Protein AF-A0A1H8HAI6-F1 (afdb_monomer)

Sequence (60 aa):
MPLFLSDDAYSRLLADLAGAFIAATSTGADLRDKLAEALAGADVLPEACRGDFVEGVAAA

Solvent-accessible surface area (backbone atoms only — not comparable to full-atom values): 3547 Å² total; per-residue (Å²): 130,89,88,79,75,54,72,68,53,47,54,50,39,53,54,37,43,51,50,23,52,50,43,22,76,72,70,73,45,59,51,68,61,35,44,48,55,28,32,48,79,62,79,40,73,60,77,84,51,51,63,61,50,54,54,54,59,76,74,106

Secondary structure (DSSP, 8-state):
------HHHHHHHHHHHHHHHHHHHHH---HHHHHHHHHHTTT---GGGHHHHHHHHHT-

Foldseek 3Di:
DDDDADPVLVVQLVVQLVVLVCCCVPVVPDSVVSNQVSCVSSVHHDPVCPVVVVVVVVVD

Radius of gyration: 13.09 Å; Cα contacts (8 Å, |Δi|>4): 34; chains: 1; bounding box: 29×36×24 Å

Mean predicted aligned error: 5.96 Å

pLDDT: mean 83.62, std 10.96, range [51.53, 95.38]

Structure (mmCIF, N/CA/C/O backbone):
data_AF-A0A1H8HAI6-F1
#
_entry.id   AF-A0A1H8HAI6-F1
#
loop_
_atom_site.group_PDB
_atom_site.id
_atom_site.type_symbol
_atom_site.label_atom_id
_atom_site.label_alt_id
_atom_site.label_comp_id
_atom_site.label_asym_id
_atom_site.label_entity_id
_atom_site.label_seq_id
_atom_site.pdbx_PDB_ins_code
_atom_site.Cartn_x
_atom_site.Cartn_y
_atom_site.Cartn_z
_atom_site.occupancy
_atom_site.B_iso_or_equiv
_atom_site.auth_seq_id
_atom_site.auth_comp_id
_atom_site.auth_asym_id
_atom_site.auth_atom_id
_atom_site.pdbx_PDB_model_num
ATOM 1 N N . MET A 1 1 ? -18.099 -13.310 2.003 1.00 52.97 1 MET A N 1
ATOM 2 C CA . MET A 1 1 ? -18.134 -12.381 3.152 1.00 52.97 1 MET A CA 1
ATOM 3 C C . MET A 1 1 ? -17.095 -11.305 2.907 1.00 52.97 1 MET A C 1
ATOM 5 O O . MET A 1 1 ? -16.042 -11.662 2.391 1.00 52.97 1 MET A O 1
ATOM 9 N N . PRO A 1 2 ? -17.388 -10.029 3.193 1.00 71.06 2 PRO A N 1
ATOM 10 C CA . PRO A 1 2 ? -16.389 -8.973 3.080 1.00 71.06 2 PRO A CA 1
ATOM 11 C C . PRO A 1 2 ? -15.241 -9.209 4.068 1.00 71.06 2 PRO A C 1
ATOM 13 O O . PRO A 1 2 ? -15.471 -9.670 5.187 1.00 71.06 2 PRO A O 1
ATOM 16 N N . LEU A 1 3 ? -14.019 -8.918 3.624 1.00 78.88 3 LEU A N 1
ATOM 17 C CA . LEU A 1 3 ? -12.829 -8.899 4.466 1.00 78.88 3 LEU A CA 1
ATOM 18 C C . LEU A 1 3 ? -12.708 -7.492 5.061 1.00 78.88 3 LEU A C 1
ATOM 20 O O . LEU A 1 3 ? -12.779 -6.512 4.320 1.00 78.88 3 LEU A O 1
ATOM 24 N N . PHE A 1 4 ? -12.567 -7.391 6.380 1.00 84.38 4 PHE A N 1
ATOM 25 C CA . PHE A 1 4 ? -12.444 -6.112 7.077 1.00 84.38 4 PHE A CA 1
ATOM 26 C C . PHE A 1 4 ? -11.057 -5.998 7.698 1.00 84.38 4 PHE A C 1
ATOM 28 O O . PHE A 1 4 ? -10.600 -6.925 8.366 1.00 84.38 4 PHE A O 1
ATOM 35 N N . LEU A 1 5 ? -10.409 -4.857 7.484 1.00 86.56 5 LEU A N 1
ATOM 36 C CA . LEU A 1 5 ? -9.173 -4.492 8.169 1.00 86.56 5 LEU A CA 1
ATOM 37 C C . LEU A 1 5 ? -9.503 -3.977 9.575 1.00 86.56 5 LEU A C 1
ATOM 39 O O . LEU A 1 5 ? -10.572 -3.404 9.789 1.00 86.56 5 LEU A O 1
ATOM 43 N N . SER A 1 6 ? -8.586 -4.159 10.527 1.00 91.31 6 SER A N 1
ATOM 44 C CA . SER A 1 6 ? -8.668 -3.435 11.799 1.00 91.31 6 SER A CA 1
ATOM 45 C C . SER A 1 6 ? -8.441 -1.940 11.568 1.00 91.31 6 SER A C 1
ATOM 47 O O . SER A 1 6 ? -7.761 -1.558 10.615 1.00 91.31 6 SER A O 1
ATOM 49 N N . ASP A 1 7 ? -8.954 -1.089 12.456 1.00 93.25 7 ASP A N 1
ATOM 50 C CA . ASP A 1 7 ? -8.780 0.366 12.339 1.00 93.25 7 ASP A CA 1
ATOM 51 C C . ASP A 1 7 ? -7.297 0.777 12.330 1.00 93.25 7 ASP A C 1
ATOM 53 O O . ASP A 1 7 ? -6.901 1.684 11.594 1.00 93.25 7 ASP A O 1
ATOM 57 N N . ASP A 1 8 ? -6.452 0.067 13.086 1.00 92.31 8 ASP A N 1
ATOM 58 C CA . ASP A 1 8 ? -4.999 0.261 13.079 1.00 92.31 8 ASP A CA 1
ATOM 59 C C . ASP A 1 8 ? -4.375 -0.108 11.726 1.00 92.31 8 ASP A C 1
ATOM 61 O O . ASP A 1 8 ? -3.546 0.637 11.198 1.00 92.31 8 ASP A O 1
ATOM 65 N N . ALA A 1 9 ? -4.774 -1.247 11.147 1.00 89.12 9 ALA A N 1
ATOM 66 C CA . ALA A 1 9 ? -4.294 -1.678 9.835 1.00 89.12 9 ALA A CA 1
ATOM 67 C C . ALA A 1 9 ? -4.771 -0.723 8.734 1.00 89.12 9 ALA A C 1
ATOM 69 O O . ALA A 1 9 ? -3.995 -0.350 7.858 1.00 89.12 9 ALA A O 1
ATOM 70 N N . TYR A 1 10 ? -6.017 -0.259 8.820 1.00 91.06 10 TYR A N 1
ATOM 71 C CA . TYR A 1 10 ? -6.582 0.720 7.899 1.00 91.06 10 TYR A CA 1
ATOM 72 C C . TYR A 1 10 ? -5.861 2.073 7.981 1.00 91.06 10 TYR A C 1
ATOM 74 O O . TYR A 1 10 ? -5.518 2.658 6.955 1.00 91.06 10 TYR A O 1
ATOM 82 N N . SER A 1 11 ? -5.569 2.551 9.193 1.00 94.44 11 SER A N 1
ATOM 83 C CA . SER A 1 11 ? -4.850 3.813 9.407 1.00 94.44 11 SER A CA 1
ATOM 84 C C . SER A 1 11 ? -3.419 3.761 8.867 1.00 94.44 11 SER A C 1
ATOM 86 O O . SER A 1 11 ? -2.960 4.725 8.253 1.00 94.44 11 SER A O 1
ATOM 88 N N . ARG A 1 12 ? -2.721 2.631 9.050 1.00 92.69 12 ARG A N 1
ATOM 89 C CA . ARG A 1 12 ? -1.390 2.404 8.462 1.00 92.69 12 ARG A CA 1
ATOM 90 C C . ARG A 1 12 ? -1.453 2.359 6.942 1.00 92.69 12 ARG A C 1
ATOM 92 O O . ARG A 1 12 ? -0.738 3.115 6.295 1.00 92.69 12 ARG A O 1
ATOM 99 N N . LEU A 1 13 ? -2.385 1.583 6.388 1.00 92.31 13 LEU A N 1
ATOM 100 C CA . LEU A 1 13 ? -2.583 1.490 4.945 1.00 92.31 13 LEU A CA 1
ATOM 101 C C . LEU A 1 13 ? -2.845 2.868 4.316 1.00 92.31 13 LEU A C 1
ATOM 103 O O . LEU A 1 13 ? -2.291 3.178 3.267 1.00 92.31 13 LEU A O 1
ATOM 107 N N . LEU A 1 14 ? -3.642 3.728 4.957 1.00 95.38 14 LEU A N 1
ATOM 108 C CA . LEU A 1 14 ? -3.862 5.097 4.480 1.00 95.38 14 LEU A CA 1
ATOM 109 C C . LEU A 1 14 ? -2.570 5.924 4.426 1.00 95.38 14 LEU A C 1
ATOM 111 O O . LEU A 1 14 ? -2.354 6.648 3.453 1.00 95.38 14 LEU A O 1
ATOM 115 N N . ALA A 1 15 ? -1.718 5.823 5.449 1.00 94.88 15 ALA A N 1
ATOM 116 C CA . ALA A 1 15 ? -0.431 6.514 5.471 1.00 94.88 15 ALA A CA 1
ATOM 117 C C . ALA A 1 15 ? 0.506 5.995 4.366 1.00 94.88 15 ALA A C 1
ATOM 119 O O . ALA A 1 15 ? 1.119 6.795 3.655 1.00 94.88 15 ALA A O 1
ATOM 120 N N . ASP A 1 16 ? 0.549 4.677 4.170 1.00 94.25 16 ASP A N 1
ATOM 121 C CA . ASP A 1 16 ? 1.395 4.033 3.164 1.00 94.25 16 ASP A CA 1
ATOM 122 C C . ASP A 1 16 ? 0.937 4.370 1.738 1.00 94.25 16 ASP A C 1
ATOM 124 O O . ASP A 1 16 ? 1.755 4.723 0.888 1.00 94.25 16 ASP A O 1
ATOM 128 N N . LEU A 1 17 ? -0.376 4.366 1.478 1.00 93.69 17 LEU A N 1
ATOM 129 C CA . LEU A 1 17 ? -0.950 4.770 0.189 1.00 93.69 17 LEU A CA 1
ATOM 130 C C . LEU A 1 17 ? -0.657 6.241 -0.134 1.00 93.69 17 LEU A C 1
ATOM 132 O O . LEU A 1 17 ? -0.330 6.573 -1.276 1.00 93.69 17 LEU A O 1
ATOM 136 N N . ALA A 1 18 ? -0.741 7.127 0.862 1.00 94.50 18 ALA A N 1
ATOM 137 C CA . ALA A 1 18 ? -0.375 8.529 0.687 1.00 94.50 18 ALA A CA 1
ATOM 138 C C . ALA A 1 18 ? 1.120 8.677 0.357 1.00 94.50 18 ALA A C 1
ATOM 140 O O . ALA A 1 18 ? 1.478 9.408 -0.570 1.00 94.50 18 ALA A O 1
ATOM 141 N N . GLY A 1 19 ? 1.987 7.943 1.062 1.00 92.06 19 GLY A N 1
ATOM 142 C CA . GLY A 1 19 ? 3.424 7.901 0.794 1.00 92.06 19 GLY A CA 1
ATOM 143 C C . GL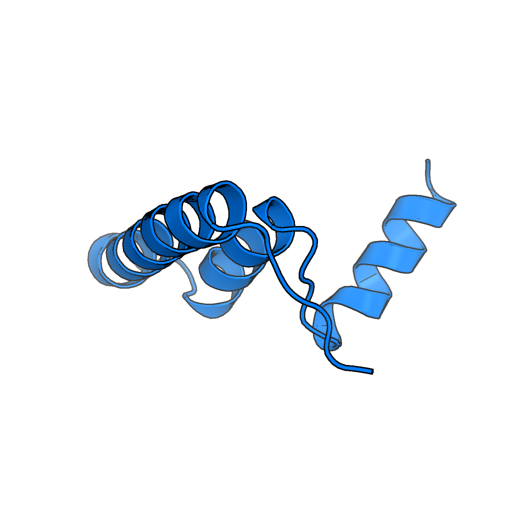Y A 1 19 ? 3.748 7.392 -0.612 1.00 92.06 19 GLY A C 1
ATOM 144 O O . GLY A 1 19 ? 4.521 8.025 -1.332 1.00 92.06 19 GLY A O 1
ATOM 145 N N . ALA A 1 20 ? 3.102 6.306 -1.041 1.00 92.19 20 ALA A N 1
ATOM 146 C CA . ALA A 1 20 ? 3.237 5.737 -2.379 1.00 92.19 20 ALA A CA 1
ATOM 147 C C . ALA A 1 20 ? 2.846 6.739 -3.477 1.00 92.19 20 ALA A C 1
ATOM 149 O O . ALA A 1 20 ? 3.581 6.914 -4.452 1.00 92.19 20 ALA A O 1
ATOM 150 N N . PHE A 1 21 ? 1.728 7.450 -3.301 1.00 91.50 21 PHE A N 1
ATOM 151 C CA . PHE A 1 21 ? 1.278 8.467 -4.253 1.00 91.50 21 PHE A CA 1
ATOM 152 C C . PHE A 1 21 ? 2.250 9.653 -4.345 1.00 91.50 21 PHE A C 1
ATOM 154 O O . PHE A 1 21 ? 2.583 10.118 -5.440 1.00 91.50 21 PHE A O 1
ATOM 161 N N . ILE A 1 22 ? 2.751 10.130 -3.203 1.00 92.00 22 ILE A N 1
ATOM 162 C CA . ILE A 1 22 ? 3.764 11.191 -3.167 1.00 92.00 22 ILE A CA 1
ATOM 163 C C . ILE A 1 22 ? 5.041 10.721 -3.868 1.00 92.00 22 ILE A C 1
ATOM 165 O O . ILE A 1 22 ? 5.579 11.447 -4.702 1.00 92.00 22 ILE A O 1
ATOM 169 N N . ALA A 1 23 ? 5.516 9.507 -3.585 1.00 89.25 23 ALA A N 1
ATOM 170 C CA . ALA A 1 23 ? 6.716 8.964 -4.214 1.00 89.25 23 ALA A CA 1
ATOM 171 C C . ALA A 1 23 ? 6.558 8.884 -5.738 1.00 89.25 23 ALA A C 1
ATOM 173 O O . ALA A 1 23 ? 7.426 9.365 -6.466 1.00 89.25 23 ALA A O 1
ATOM 174 N N . ALA A 1 24 ? 5.429 8.371 -6.227 1.00 91.19 24 ALA A N 1
ATOM 175 C CA . ALA A 1 24 ? 5.171 8.269 -7.660 1.00 91.19 24 ALA A CA 1
ATOM 176 C C . ALA A 1 24 ? 5.151 9.640 -8.356 1.00 91.19 24 ALA A C 1
ATOM 178 O O . ALA A 1 24 ? 5.759 9.824 -9.409 1.00 91.19 24 ALA A O 1
ATOM 179 N N . THR A 1 25 ? 4.509 10.635 -7.740 1.00 89.44 25 THR A N 1
ATOM 180 C CA . THR A 1 25 ? 4.383 11.981 -8.325 1.00 89.44 25 THR A CA 1
ATOM 181 C C . THR A 1 25 ? 5.655 12.826 -8.226 1.00 89.44 25 THR A C 1
ATOM 183 O O . THR A 1 25 ? 5.836 13.737 -9.031 1.00 89.44 25 THR A O 1
ATOM 186 N N . SER A 1 26 ? 6.544 12.539 -7.270 1.00 88.50 26 SER A N 1
ATOM 187 C CA . SER A 1 26 ? 7.750 13.345 -7.011 1.00 88.50 26 SER A CA 1
ATOM 188 C C . SER A 1 26 ? 9.052 12.732 -7.525 1.00 88.50 26 SER A C 1
ATOM 190 O O . SER A 1 26 ? 9.988 13.469 -7.830 1.00 88.50 26 SER A O 1
ATOM 192 N N . THR A 1 27 ? 9.132 11.404 -7.629 1.00 83.00 27 THR A N 1
ATOM 193 C CA . THR A 1 27 ? 10.376 10.692 -7.979 1.00 83.00 27 THR A CA 1
ATOM 194 C C . THR A 1 27 ? 10.333 10.030 -9.353 1.00 83.00 27 THR A C 1
ATOM 196 O O . THR A 1 27 ? 11.351 9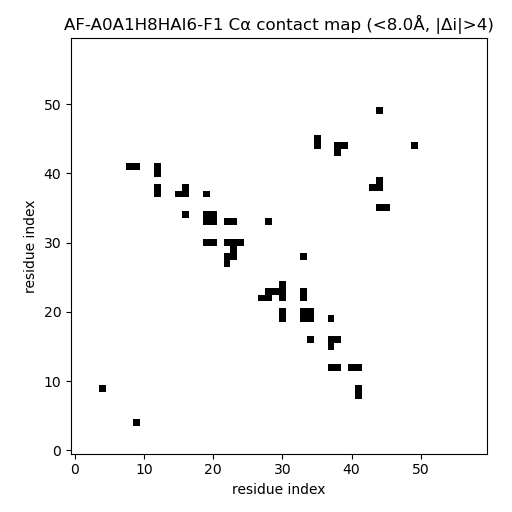.522 -9.816 1.00 83.00 27 THR A O 1
ATOM 199 N N . GLY A 1 28 ? 9.170 10.031 -10.015 1.00 83.94 28 GLY A N 1
ATOM 200 C CA . GLY A 1 28 ? 8.962 9.311 -11.273 1.00 83.94 28 GLY A CA 1
ATOM 201 C C . GLY A 1 28 ? 8.893 7.790 -11.105 1.00 83.94 28 GLY A C 1
ATOM 202 O O . GLY A 1 28 ? 8.952 7.073 -12.101 1.00 83.94 28 GLY A O 1
ATOM 203 N N . ALA A 1 29 ? 8.785 7.297 -9.866 1.00 86.75 29 ALA A N 1
ATOM 204 C CA . ALA A 1 29 ? 8.497 5.896 -9.592 1.00 86.75 29 ALA A CA 1
ATOM 205 C C . ALA A 1 29 ? 7.126 5.507 -10.164 1.00 86.75 29 ALA A C 1
ATOM 207 O O . ALA A 1 29 ? 6.186 6.306 -10.148 1.00 86.75 29 ALA A O 1
ATOM 208 N N . ASP A 1 30 ? 7.006 4.270 -10.641 1.00 90.81 30 ASP A N 1
ATOM 209 C CA . ASP A 1 30 ? 5.734 3.771 -11.141 1.00 90.81 30 ASP A CA 1
ATOM 210 C C . ASP A 1 30 ? 4.706 3.689 -10.000 1.00 90.81 30 ASP A C 1
ATOM 212 O O . ASP A 1 30 ? 4.945 3.105 -8.937 1.00 90.81 30 ASP A O 1
ATOM 216 N N . LEU A 1 31 ? 3.551 4.325 -10.212 1.00 89.31 31 LEU A N 1
ATOM 217 C CA . LEU A 1 31 ? 2.491 4.396 -9.211 1.00 89.31 31 LEU A CA 1
ATOM 218 C C . LEU A 1 31 ? 1.920 3.012 -8.898 1.00 89.31 31 LEU A C 1
ATOM 220 O O . LEU A 1 31 ? 1.564 2.744 -7.753 1.00 89.31 31 LEU A O 1
ATOM 224 N N . ARG A 1 32 ? 1.806 2.140 -9.903 1.00 88.19 32 ARG A N 1
ATOM 225 C CA . ARG A 1 32 ? 1.229 0.806 -9.740 1.00 88.19 32 ARG A CA 1
ATOM 226 C C . ARG A 1 3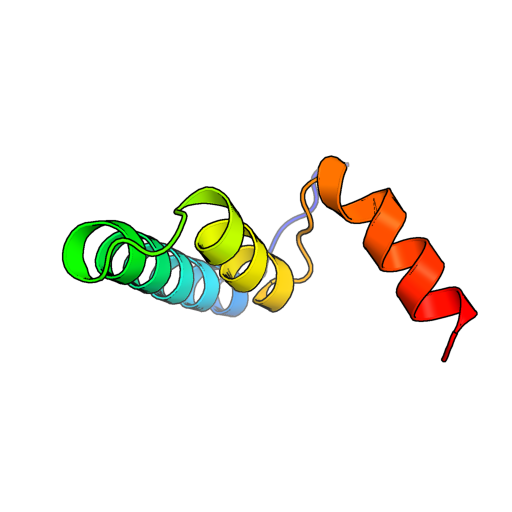2 ? 2.117 -0.041 -8.837 1.00 88.19 32 ARG A C 1
ATOM 228 O O . ARG A 1 32 ? 1.588 -0.673 -7.925 1.00 88.19 32 ARG A O 1
ATOM 235 N N . ASP A 1 33 ? 3.429 0.017 -9.037 1.00 87.62 33 ASP A N 1
ATOM 236 C CA . ASP A 1 33 ? 4.399 -0.696 -8.202 1.00 87.62 33 ASP A CA 1
ATOM 237 C C . ASP A 1 33 ? 4.360 -0.191 -6.754 1.00 87.62 33 ASP A C 1
ATOM 239 O O . ASP A 1 33 ? 4.242 -0.978 -5.813 1.00 87.62 33 ASP A O 1
ATOM 243 N N . LYS A 1 34 ? 4.355 1.133 -6.552 1.00 91.00 34 LYS A N 1
ATOM 244 C CA . LYS A 1 34 ? 4.316 1.718 -5.201 1.00 91.00 34 LYS A CA 1
ATOM 245 C C . LYS A 1 34 ? 3.013 1.442 -4.456 1.00 91.00 34 LYS A C 1
ATOM 247 O O . LYS A 1 34 ? 3.031 1.231 -3.245 1.00 91.00 34 LYS A O 1
ATOM 252 N N . LEU A 1 35 ? 1.885 1.407 -5.161 1.00 89.44 35 LEU A N 1
ATOM 253 C CA . LEU A 1 35 ? 0.610 1.004 -4.570 1.00 89.44 35 LEU A CA 1
ATOM 254 C C . LEU A 1 35 ? 0.587 -0.489 -4.226 1.00 89.44 35 LEU A C 1
ATOM 256 O O . LEU A 1 35 ? 0.033 -0.849 -3.192 1.00 89.44 35 LEU A O 1
ATOM 260 N N . ALA A 1 36 ? 1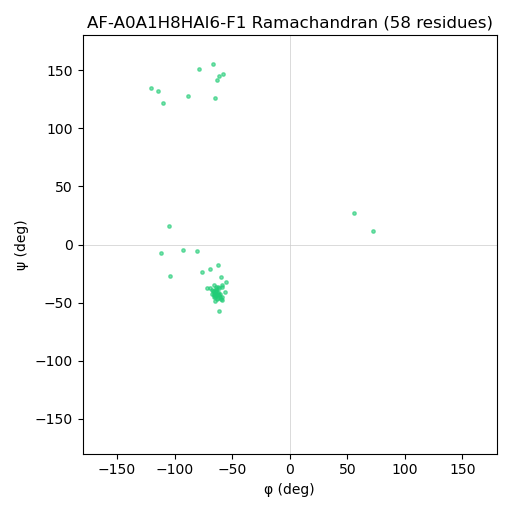.186 -1.351 -5.053 1.00 88.38 36 ALA A N 1
ATOM 261 C CA . ALA A 1 36 ? 1.284 -2.777 -4.755 1.00 88.38 36 ALA A CA 1
ATOM 262 C C . ALA A 1 36 ? 2.108 -3.034 -3.480 1.00 88.38 36 ALA A C 1
ATOM 264 O O . ALA A 1 36 ? 1.672 -3.812 -2.635 1.00 88.38 36 ALA A O 1
ATOM 265 N N . GLU A 1 37 ? 3.229 -2.326 -3.295 1.00 87.00 37 GLU A N 1
ATOM 266 C CA . GLU A 1 37 ? 4.026 -2.368 -2.057 1.00 87.00 37 GLU A CA 1
ATOM 267 C C . GLU A 1 37 ? 3.202 -1.947 -0.823 1.00 87.00 37 GLU A C 1
ATOM 269 O O . GLU A 1 37 ? 3.198 -2.649 0.188 1.00 87.00 37 GLU A O 1
ATOM 274 N N . ALA A 1 38 ? 2.466 -0.832 -0.910 1.00 90.38 38 ALA A N 1
ATOM 275 C CA . ALA A 1 38 ? 1.639 -0.335 0.195 1.00 90.38 38 ALA A CA 1
ATOM 276 C C . ALA A 1 38 ? 0.493 -1.297 0.556 1.00 90.38 38 ALA A C 1
ATOM 278 O O . ALA A 1 38 ? 0.205 -1.519 1.730 1.00 90.38 38 ALA A O 1
ATO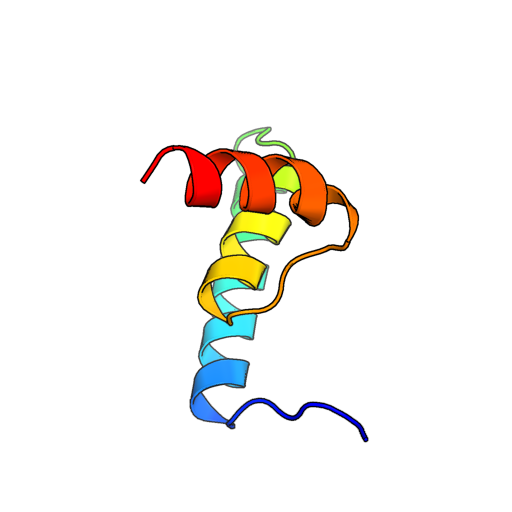M 279 N N . LEU A 1 39 ? -0.153 -1.897 -0.449 1.00 89.25 39 LEU A N 1
ATOM 280 C CA . LEU A 1 39 ? -1.219 -2.878 -0.240 1.00 89.25 39 LEU A CA 1
ATOM 281 C C . LEU A 1 39 ? -0.681 -4.176 0.386 1.00 89.25 39 LEU A C 1
ATOM 283 O O . LEU A 1 39 ? -1.321 -4.723 1.287 1.00 89.25 39 LEU A O 1
ATOM 287 N N . ALA A 1 40 ? 0.509 -4.626 -0.028 1.00 86.31 40 ALA A N 1
ATOM 288 C CA . ALA A 1 40 ? 1.150 -5.818 0.523 1.00 86.31 40 ALA A CA 1
ATOM 289 C C . ALA A 1 40 ? 1.392 -5.699 2.037 1.00 86.31 40 ALA A C 1
ATOM 291 O O . ALA A 1 40 ? 1.195 -6.670 2.763 1.00 86.31 40 ALA A O 1
ATOM 292 N N . GLY A 1 41 ? 1.739 -4.504 2.531 1.00 82.62 41 GLY A N 1
ATOM 293 C CA . GLY A 1 41 ? 1.882 -4.234 3.968 1.00 82.62 41 GLY A CA 1
ATOM 294 C C . GLY A 1 41 ? 0.589 -4.402 4.783 1.00 82.62 41 GLY A C 1
ATOM 295 O O . GLY A 1 41 ? 0.651 -4.554 6.002 1.00 82.62 41 GLY A O 1
ATOM 296 N N . ALA A 1 42 ? -0.571 -4.408 4.121 1.00 84.69 42 ALA A N 1
ATOM 297 C CA . ALA A 1 42 ? -1.882 -4.663 4.715 1.00 84.69 42 ALA A CA 1
ATOM 298 C C . ALA A 1 42 ? -2.436 -6.063 4.385 1.00 84.69 42 ALA A C 1
ATOM 300 O O . ALA A 1 42 ? -3.638 -6.285 4.537 1.00 84.69 42 ALA A O 1
ATOM 301 N N . ASP A 1 43 ? -1.592 -6.983 3.901 1.00 84.06 43 ASP A N 1
ATOM 302 C CA . ASP A 1 43 ? -1.977 -8.323 3.430 1.00 84.06 43 ASP A CA 1
ATOM 303 C C . ASP A 1 43 ? -3.051 -8.301 2.323 1.00 84.06 43 ASP A C 1
ATOM 305 O O . ASP A 1 43 ? -3.825 -9.244 2.138 1.00 84.06 43 ASP A O 1
ATOM 309 N N . VAL A 1 44 ? -3.100 -7.212 1.551 1.00 84.12 44 VAL A N 1
ATOM 310 C CA . VAL A 1 44 ? -3.965 -7.071 0.381 1.00 84.12 44 VAL A CA 1
ATOM 311 C C . VAL A 1 44 ? -3.080 -7.083 -0.854 1.00 84.12 44 VAL A C 1
ATOM 313 O O . VAL A 1 44 ? -2.205 -6.244 -1.010 1.00 84.12 44 VAL A O 1
ATOM 316 N N . LEU A 1 45 ? -3.306 -8.013 -1.775 1.00 82.50 45 LEU A N 1
ATOM 317 C CA . LEU A 1 45 ? -2.563 -8.051 -3.033 1.00 82.50 45 LEU A CA 1
ATOM 318 C C . LEU A 1 45 ? -3.522 -7.928 -4.219 1.00 82.50 45 LEU A C 1
ATOM 320 O O . LEU A 1 45 ? -4.557 -8.603 -4.241 1.00 82.50 45 LEU A O 1
ATOM 324 N N . PRO A 1 46 ? -3.205 -7.090 -5.225 1.00 81.12 46 PRO A N 1
ATOM 325 C CA . PRO A 1 46 ? -3.909 -7.118 -6.496 1.00 81.12 46 PRO A CA 1
ATOM 326 C C . PRO A 1 46 ? -3.819 -8.503 -7.136 1.00 81.12 46 PRO A C 1
ATOM 328 O O . PRO A 1 46 ? -2.788 -9.167 -7.071 1.00 81.12 46 PRO A O 1
ATOM 331 N N . GLU A 1 47 ? -4.864 -8.899 -7.858 1.00 84.31 47 GLU A N 1
ATOM 332 C CA . GLU A 1 47 ? -4.912 -10.191 -8.556 1.00 84.31 47 GLU A CA 1
ATOM 333 C C . GLU A 1 47 ? -3.725 -10.402 -9.514 1.00 84.31 47 GLU A C 1
ATOM 335 O O . GLU A 1 47 ? -3.235 -11.517 -9.673 1.00 84.31 47 GLU A O 1
ATOM 340 N N . ALA A 1 48 ? -3.225 -9.317 -10.113 1.00 80.44 48 ALA A N 1
ATOM 341 C CA . ALA A 1 48 ? -2.058 -9.342 -10.992 1.00 80.44 48 ALA A CA 1
ATOM 342 C C . ALA A 1 48 ? -0.784 -9.856 -10.295 1.00 80.44 48 ALA A C 1
ATOM 344 O O . ALA A 1 48 ? 0.058 -10.450 -10.954 1.00 80.44 48 ALA A O 1
ATOM 345 N N . CYS A 1 49 ? -0.670 -9.685 -8.976 1.00 78.56 49 CYS A N 1
ATOM 346 C CA . CYS A 1 49 ? 0.470 -10.146 -8.183 1.00 78.56 49 CYS A CA 1
ATOM 347 C C . CYS A 1 49 ? 0.390 -11.643 -7.838 1.00 78.56 49 CYS A C 1
ATOM 349 O O . CYS A 1 49 ? 1.325 -12.184 -7.255 1.00 78.56 49 CYS A O 1
ATOM 351 N N . ARG A 1 50 ? -0.713 -12.337 -8.170 1.00 82.88 50 ARG A N 1
ATOM 352 C CA . ARG A 1 50 ? -0.890 -13.758 -7.829 1.00 82.88 50 ARG A CA 1
ATOM 353 C C . ARG A 1 50 ? 0.174 -14.649 -8.477 1.00 82.88 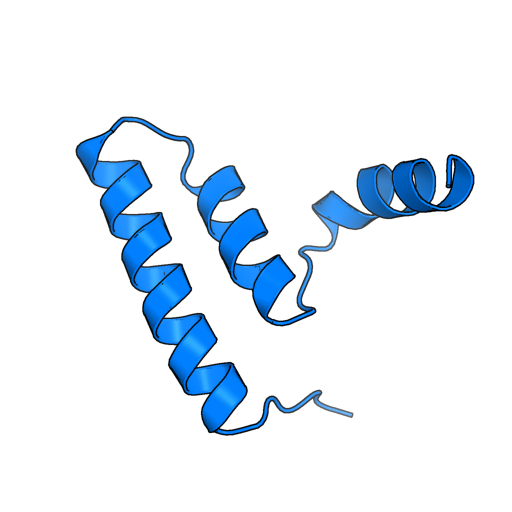50 ARG A C 1
ATOM 355 O O . ARG A 1 50 ? 0.596 -15.606 -7.840 1.00 82.88 50 ARG A O 1
ATOM 362 N N . GLY A 1 51 ? 0.585 -14.353 -9.713 1.00 76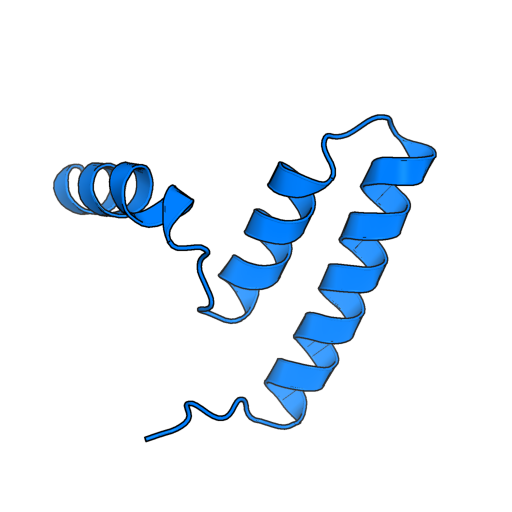.56 51 GLY A N 1
ATOM 363 C CA . GLY A 1 51 ? 1.622 -15.121 -10.416 1.00 76.56 51 GLY A CA 1
ATOM 364 C C . GLY A 1 51 ? 2.955 -15.078 -9.670 1.00 76.56 51 GLY A C 1
ATOM 365 O O . GLY A 1 51 ? 3.441 -16.114 -9.222 1.00 76.56 51 GLY A O 1
ATOM 366 N N . ASP A 1 52 ? 3.456 -13.866 -9.439 1.00 74.56 52 ASP A N 1
ATOM 367 C CA . ASP A 1 52 ? 4.729 -13.622 -8.750 1.00 74.56 52 ASP A CA 1
ATOM 368 C C . ASP A 1 52 ? 4.715 -14.135 -7.302 1.00 74.56 52 ASP A C 1
ATOM 370 O O . ASP A 1 52 ? 5.707 -14.668 -6.810 1.00 74.56 52 ASP A O 1
ATOM 374 N N . PHE A 1 53 ? 3.575 -14.023 -6.612 1.00 73.12 53 PHE A N 1
ATOM 375 C CA . PHE A 1 53 ? 3.423 -14.540 -5.252 1.00 73.12 53 PHE A CA 1
ATOM 376 C C . PHE A 1 53 ? 3.534 -16.071 -5.198 1.00 73.12 53 PHE A C 1
ATOM 378 O O . PHE A 1 53 ? 4.224 -16.607 -4.334 1.00 73.12 53 PHE A O 1
ATOM 385 N N . VAL A 1 54 ? 2.878 -16.791 -6.117 1.00 71.50 54 VAL A N 1
ATOM 386 C CA . VAL A 1 54 ? 2.932 -18.263 -6.171 1.00 71.50 54 VAL A CA 1
ATOM 387 C C . VAL A 1 54 ? 4.338 -18.751 -6.529 1.00 71.50 54 VAL A C 1
ATOM 389 O O . VAL A 1 54 ? 4.807 -19.715 -5.926 1.00 71.50 54 VAL A O 1
ATOM 392 N N . GLU A 1 55 ? 5.029 -18.080 -7.454 1.00 65.38 55 GLU A N 1
ATOM 393 C CA . GLU A 1 55 ? 6.427 -18.394 -7.784 1.00 65.38 55 GLU A CA 1
ATOM 394 C C . GLU A 1 55 ? 7.377 -18.107 -6.614 1.00 65.38 55 GLU A C 1
ATO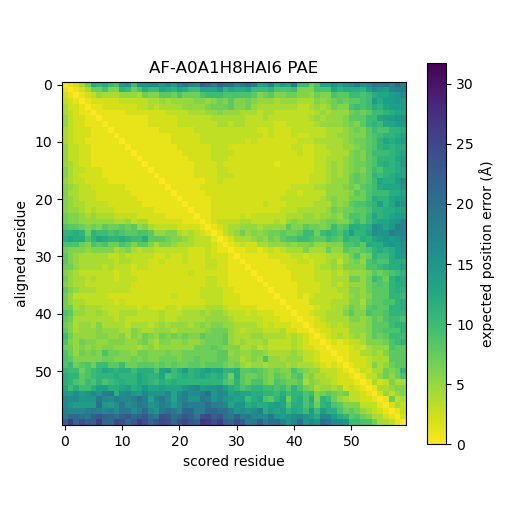M 396 O O . GLU A 1 55 ? 8.229 -18.938 -6.299 1.00 65.38 55 GLU A O 1
ATOM 401 N N . GLY A 1 56 ? 7.195 -16.978 -5.923 1.00 62.62 56 GLY A N 1
ATOM 402 C CA . GLY A 1 56 ? 7.996 -16.610 -4.755 1.00 62.62 56 GLY A CA 1
ATOM 403 C C . GLY A 1 56 ? 7.821 -17.566 -3.572 1.00 62.62 56 GLY A C 1
ATOM 404 O O . GLY A 1 56 ? 8.800 -17.903 -2.913 1.00 62.62 56 GLY A O 1
ATOM 405 N N . VAL A 1 57 ? 6.600 -18.054 -3.328 1.00 63.41 57 VAL A N 1
ATOM 406 C CA . VAL A 1 57 ? 6.320 -19.059 -2.286 1.00 63.41 57 VAL A CA 1
ATOM 407 C C . VAL A 1 57 ? 6.858 -20.437 -2.666 1.00 63.41 57 VAL A C 1
ATOM 409 O O . VAL A 1 57 ? 7.348 -21.151 -1.802 1.00 63.41 57 VAL A O 1
ATOM 412 N N . ALA A 1 58 ? 6.789 -20.832 -3.939 1.00 57.16 58 ALA A N 1
ATOM 413 C CA . ALA A 1 58 ? 7.316 -22.124 -4.385 1.00 57.16 58 ALA A CA 1
ATOM 414 C C . ALA A 1 58 ? 8.855 -22.205 -4.332 1.00 57.16 58 ALA A C 1
ATOM 416 O O . ALA A 1 58 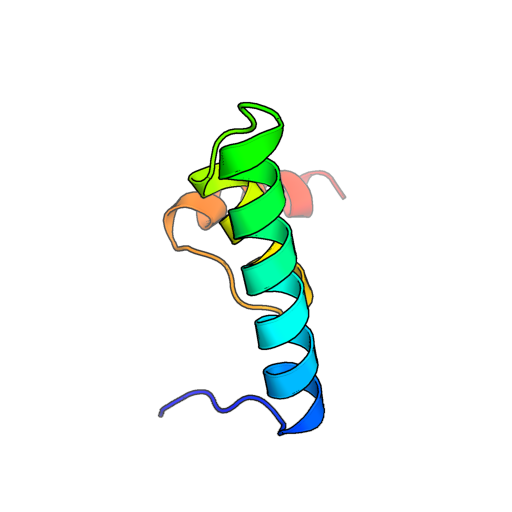? 9.409 -23.304 -4.316 1.00 57.16 58 ALA A O 1
ATOM 417 N N . ALA A 1 59 ? 9.536 -21.056 -4.332 1.00 55.59 59 ALA A N 1
ATOM 418 C CA . ALA A 1 59 ? 10.990 -20.946 -4.253 1.00 55.59 59 ALA A CA 1
ATOM 419 C C . ALA A 1 59 ? 11.540 -20.778 -2.818 1.00 55.59 59 ALA A C 1
ATOM 421 O O . ALA A 1 59 ? 12.764 -20.746 -2.658 1.00 55.59 59 ALA A O 1
ATOM 422 N N . ALA A 1 60 ? 10.672 -20.659 -1.804 1.00 51.53 60 ALA A N 1
ATOM 423 C CA . ALA A 1 60 ? 11.016 -20.483 -0.387 1.00 51.53 60 ALA A CA 1
ATOM 424 C C . ALA A 1 60 ? 10.823 -21.778 0.420 1.00 51.53 60 ALA A C 1
ATOM 426 O O . ALA A 1 60 ? 11.639 -22.008 1.343 1.00 51.53 60 ALA A O 1
#

Organism: NCBI:txid933059

Nearest PDB structures (foldseek):
  1ujw-assembly1_B  TM=5.726E-01  e=8.867E+00  Escherichia coli